Protein AF-A0A8S3ANP7-F1 (afdb_monomer)

Mean predicted aligned error: 3.01 Å

Organism: NCBI:txid392030

Sequence (62 aa):
ELDEDRLLAVLLYNLIAFMVMMRVSKDEIRRKVRRMLGRCHIGLSMSQQVNELIDNIANLVN

InterPro domains:
  IPR039980 MAP kinase-activating death domain protein [PTHR13008] (1-60)
  IPR056574 MAP kinase-activating death domain protein, death domain [PF23629] (1-52)

pLDDT: mean 92.96, std 7.01, range [58.75, 97.81]

Solvent-accessible surface area (backbone atoms only — not comparable to full-atom values): 3608 Å² total; per-residue (Å²): 103,74,70,55,33,49,51,50,41,52,50,53,53,51,49,51,53,50,40,32,77,68,61,50,54,68,69,56,50,47,55,53,52,56,55,46,57,75,70,65,75,51,53,68,75,50,48,50,57,54,47,55,52,54,74,47,45,86,78,52,77,116

Structure (mmCIF, N/CA/C/O backbone):
data_AF-A0A8S3ANP7-F1
#
_entry.id   AF-A0A8S3ANP7-F1
#
loop_
_atom_site.group_PDB
_atom_site.id
_atom_site.type_symbol
_atom_site.label_atom_id
_atom_site.label_alt_id
_atom_site.label_comp_id
_atom_site.label_asym_id
_atom_site.label_entity_id
_atom_site.label_seq_id
_atom_site.pdbx_PDB_ins_code
_atom_site.Cartn_x
_atom_site.Cartn_y
_atom_site.Cartn_z
_atom_site.occupancy
_atom_site.B_iso_or_equiv
_atom_site.auth_seq_id
_atom_site.auth_comp_id
_atom_site.auth_asym_id
_atom_site.auth_atom_id
_atom_site.pdbx_PDB_model_num
ATOM 1 N N . GLU A 1 1 ? 13.162 -8.196 -16.168 1.00 62.19 1 GLU A N 1
ATOM 2 C CA . GLU A 1 1 ? 12.825 -6.899 -15.545 1.00 62.19 1 GLU A CA 1
ATOM 3 C C . GLU A 1 1 ? 11.338 -6.583 -15.596 1.00 62.19 1 GLU A C 1
ATOM 5 O O . GLU A 1 1 ? 10.711 -6.756 -14.569 1.00 62.19 1 GLU A O 1
ATOM 10 N N . LEU A 1 2 ? 10.723 -6.227 -16.734 1.00 80.62 2 LEU A N 1
ATOM 11 C CA . LEU A 1 2 ? 9.294 -5.840 -16.740 1.00 80.62 2 LEU A CA 1
ATOM 12 C C . LEU A 1 2 ? 8.337 -6.920 -16.195 1.00 80.62 2 LEU A C 1
ATOM 14 O O . LEU A 1 2 ? 7.417 -6.599 -15.444 1.00 80.62 2 LEU A O 1
ATOM 18 N N . ASP A 1 3 ? 8.564 -8.194 -16.525 1.00 87.38 3 ASP A N 1
ATOM 19 C CA . ASP A 1 3 ? 7.743 -9.300 -16.008 1.00 87.38 3 ASP A CA 1
ATOM 20 C C . ASP A 1 3 ? 7.969 -9.557 -14.512 1.00 87.38 3 ASP A C 1
ATOM 22 O O . ASP A 1 3 ? 7.044 -9.932 -13.792 1.00 87.38 3 ASP A O 1
ATOM 26 N N . GLU A 1 4 ? 9.188 -9.314 -14.032 1.00 89.56 4 GLU A N 1
ATOM 27 C CA . GLU A 1 4 ? 9.565 -9.473 -12.627 1.00 89.56 4 GLU A CA 1
ATOM 28 C C . GLU A 1 4 ? 8.976 -8.343 -11.775 1.00 89.56 4 GLU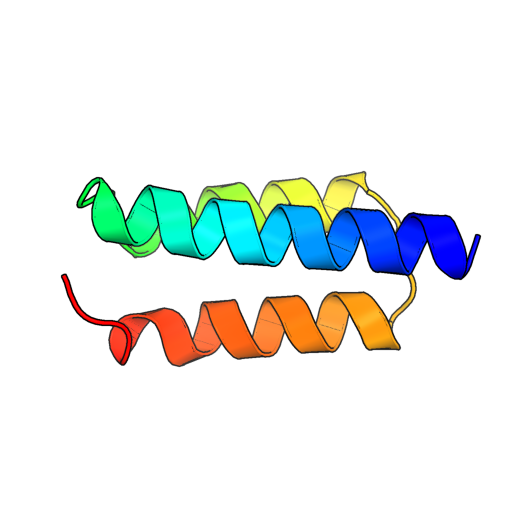 A C 1
ATOM 30 O O . GLU A 1 4 ? 8.330 -8.605 -10.760 1.00 89.56 4 GLU A O 1
ATOM 35 N N . ASP A 1 5 ? 9.075 -7.101 -12.253 1.00 92.06 5 ASP A N 1
ATOM 36 C CA . ASP A 1 5 ? 8.427 -5.931 -11.661 1.00 92.06 5 ASP A CA 1
ATOM 37 C C . ASP A 1 5 ? 6.914 -6.118 -11.577 1.00 92.06 5 ASP A C 1
ATOM 39 O O . ASP A 1 5 ? 6.295 -5.813 -10.554 1.00 92.06 5 ASP A O 1
ATOM 43 N N . ARG A 1 6 ? 6.310 -6.652 -12.644 1.00 92.38 6 ARG A N 1
ATOM 44 C CA . ARG A 1 6 ? 4.879 -6.947 -12.684 1.00 92.38 6 ARG A CA 1
ATOM 45 C C . ARG A 1 6 ? 4.505 -8.021 -11.669 1.00 92.38 6 ARG A C 1
ATOM 47 O O . ARG A 1 6 ? 3.535 -7.840 -10.932 1.00 92.38 6 ARG A O 1
ATOM 54 N N . LEU A 1 7 ? 5.251 -9.123 -11.616 1.00 94.44 7 LEU A N 1
ATOM 55 C CA . LEU A 1 7 ? 5.010 -10.202 -10.658 1.00 94.44 7 LEU A CA 1
ATOM 56 C C . LEU A 1 7 ? 5.093 -9.684 -9.221 1.00 94.44 7 LEU A C 1
ATOM 58 O O . LEU A 1 7 ? 4.232 -9.984 -8.391 1.00 94.44 7 LEU A O 1
ATOM 62 N N . LEU A 1 8 ? 6.103 -8.871 -8.934 1.00 94.50 8 LEU A N 1
ATOM 63 C CA . LEU A 1 8 ? 6.306 -8.330 -7.607 1.00 94.50 8 LEU A CA 1
ATOM 64 C C . LEU A 1 8 ? 5.247 -7.292 -7.227 1.00 94.50 8 LEU A C 1
ATOM 66 O O . LEU A 1 8 ? 4.766 -7.306 -6.094 1.00 94.50 8 LEU A O 1
ATOM 70 N N . ALA A 1 9 ? 4.838 -6.429 -8.158 1.00 94.56 9 ALA A N 1
ATOM 71 C CA . ALA A 1 9 ? 3.722 -5.516 -7.938 1.00 94.56 9 ALA A CA 1
ATOM 72 C C . ALA A 1 9 ? 2.451 -6.298 -7.582 1.00 94.56 9 ALA A C 1
ATOM 74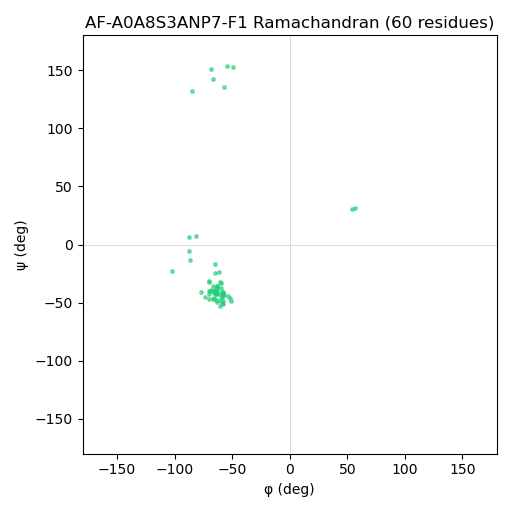 O O . ALA A 1 9 ? 1.831 -6.020 -6.558 1.00 94.56 9 ALA A O 1
ATOM 75 N N . VAL A 1 10 ? 2.119 -7.345 -8.347 1.00 95.38 10 VAL A N 1
ATOM 76 C CA . VAL A 1 10 ? 0.980 -8.232 -8.053 1.00 95.38 10 VAL A CA 1
ATOM 77 C C . VAL A 1 10 ? 1.107 -8.870 -6.666 1.00 95.38 10 VAL A C 1
ATOM 79 O O . VAL A 1 10 ? 0.134 -8.915 -5.912 1.00 95.38 10 VAL A O 1
ATOM 82 N N . LEU A 1 11 ? 2.304 -9.316 -6.283 1.00 96.00 11 LEU A N 1
ATOM 83 C CA . LEU A 1 11 ? 2.548 -9.876 -4.955 1.00 96.00 11 LEU A CA 1
ATOM 84 C C . LEU A 1 11 ? 2.317 -8.846 -3.837 1.00 96.00 11 LEU A C 1
ATOM 86 O O . LEU A 1 11 ? 1.691 -9.176 -2.830 1.00 96.00 11 LEU A O 1
ATOM 90 N N . LEU A 1 12 ? 2.761 -7.598 -4.012 1.00 96.44 12 LEU A N 1
ATOM 91 C CA . LEU A 1 12 ? 2.529 -6.519 -3.044 1.00 96.44 12 LEU A CA 1
ATOM 92 C C . LEU A 1 12 ? 1.041 -6.160 -2.930 1.00 96.44 12 LEU A C 1
ATOM 94 O O . LEU A 1 12 ? 0.554 -5.959 -1.817 1.00 96.44 12 LEU A O 1
ATOM 98 N N . TYR A 1 13 ? 0.311 -6.145 -4.048 1.00 96.50 13 TYR A N 1
ATOM 99 C CA . TYR A 1 13 ? -1.147 -5.9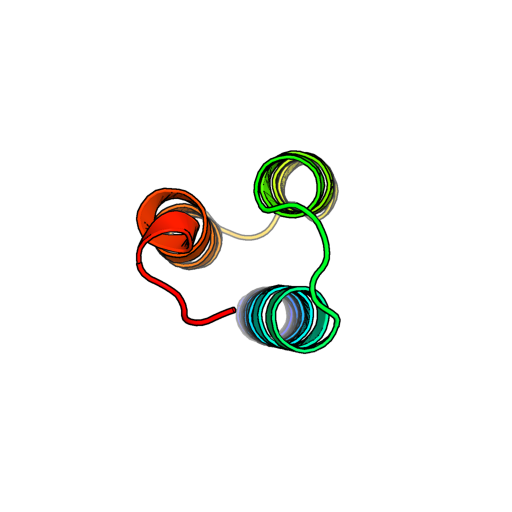81 -4.073 1.00 96.50 13 TYR A CA 1
ATOM 100 C C . TYR A 1 13 ? -1.850 -7.072 -3.256 1.00 96.50 13 TYR A C 1
ATOM 102 O O . TYR A 1 13 ? -2.640 -6.775 -2.356 1.00 96.50 13 TYR A O 1
ATOM 110 N N . ASN A 1 14 ? -1.514 -8.336 -3.521 1.00 96.44 14 ASN A N 1
ATOM 111 C CA . ASN A 1 14 ? -2.095 -9.479 -2.819 1.00 96.44 14 ASN A CA 1
ATOM 112 C C . ASN A 1 14 ? -1.756 -9.467 -1.326 1.00 96.44 14 ASN A C 1
ATOM 114 O O . ASN A 1 14 ? -2.602 -9.787 -0.493 1.00 96.44 14 ASN A O 1
ATOM 118 N N . LEU A 1 15 ? -0.541 -9.052 -0.969 1.00 97.12 15 LEU A N 1
ATOM 119 C CA . LEU A 1 15 ? -0.125 -8.924 0.420 1.00 97.12 15 LEU A CA 1
ATOM 120 C C . LEU A 1 15 ? -0.906 -7.826 1.156 1.00 97.12 15 LEU A C 1
ATOM 122 O O . LEU A 1 15 ? -1.333 -8.054 2.285 1.00 97.12 15 LEU A O 1
ATOM 126 N N . ILE A 1 16 ? -1.146 -6.668 0.528 1.00 96.75 16 ILE A N 1
ATOM 127 C CA . ILE A 1 16 ? -2.014 -5.622 1.095 1.00 96.75 16 ILE A CA 1
ATOM 128 C C . ILE A 1 16 ? -3.415 -6.184 1.343 1.00 96.75 16 ILE A C 1
ATOM 130 O O . ILE A 1 16 ? -3.926 -6.056 2.455 1.00 96.75 16 ILE A O 1
ATOM 134 N N . ALA A 1 17 ? -4.016 -6.833 0.340 1.00 96.00 17 ALA A N 1
ATOM 135 C CA . ALA A 1 17 ? -5.352 -7.416 0.454 1.00 96.00 17 ALA A CA 1
ATOM 136 C C . ALA A 1 17 ? -5.426 -8.451 1.588 1.00 96.00 17 ALA A C 1
ATOM 138 O O . ALA A 1 17 ? -6.330 -8.392 2.421 1.00 96.00 17 ALA A O 1
ATOM 139 N N . PHE A 1 18 ? -4.434 -9.340 1.678 1.00 97.00 18 PHE A N 1
ATOM 140 C CA . PHE A 1 18 ? -4.333 -10.324 2.751 1.00 97.00 18 PHE 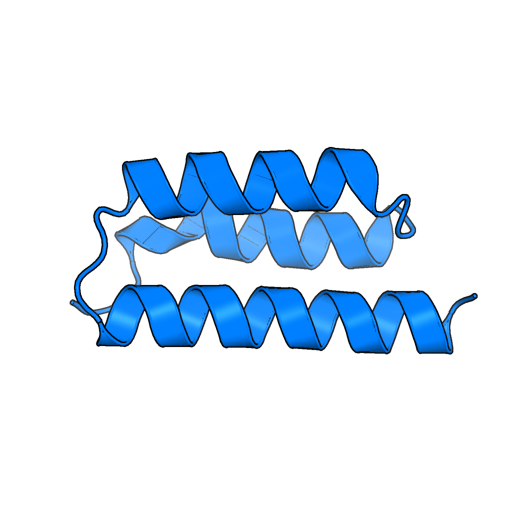A CA 1
ATOM 141 C C . PHE A 1 18 ? -4.224 -9.664 4.131 1.00 97.00 18 PHE A C 1
ATOM 143 O O . PHE A 1 18 ? -4.963 -10.015 5.047 1.00 97.00 18 PHE A O 1
ATOM 150 N N . MET A 1 19 ? -3.346 -8.671 4.296 1.00 97.44 19 MET A N 1
ATOM 151 C CA . MET A 1 19 ? -3.192 -7.967 5.572 1.00 97.44 19 MET A CA 1
ATOM 152 C C . MET A 1 19 ? -4.467 -7.218 5.981 1.00 97.44 19 MET A C 1
ATOM 154 O O . MET A 1 19 ? -4.793 -7.171 7.167 1.00 97.44 19 MET A O 1
ATOM 158 N N . VAL A 1 20 ? -5.196 -6.663 5.010 1.00 96.56 20 VAL A N 1
ATOM 159 C CA . VAL A 1 20 ? -6.509 -6.054 5.233 1.00 96.56 20 VAL A CA 1
ATOM 160 C C . VAL A 1 20 ? -7.517 -7.095 5.730 1.00 96.56 20 VAL A C 1
ATOM 162 O O . VAL A 1 20 ? -8.135 -6.868 6.766 1.00 96.56 20 VAL A O 1
ATOM 165 N N . MET A 1 21 ? -7.628 -8.253 5.067 1.00 96.25 21 MET A N 1
ATOM 166 C CA . MET A 1 21 ? -8.520 -9.349 5.490 1.00 96.25 21 MET A CA 1
ATOM 167 C C . MET A 1 21 ? -8.174 -9.891 6.884 1.00 96.25 21 MET A C 1
ATOM 169 O O . MET A 1 21 ? -9.056 -10.287 7.641 1.00 96.25 21 MET A O 1
ATOM 173 N N . MET A 1 22 ? -6.892 -9.870 7.246 1.00 97.19 22 MET A N 1
ATOM 174 C CA . MET A 1 22 ? -6.396 -10.280 8.562 1.00 97.19 22 MET A CA 1
ATOM 175 C C . MET A 1 22 ? -6.529 -9.192 9.639 1.00 97.19 22 MET A C 1
ATOM 177 O O . MET A 1 22 ? -6.014 -9.368 10.743 1.00 97.19 22 MET A O 1
ATOM 181 N N . ARG A 1 23 ? -7.201 -8.068 9.346 1.00 95.94 23 ARG A N 1
ATOM 182 C CA . ARG A 1 23 ? -7.403 -6.932 10.263 1.00 95.94 23 ARG A CA 1
ATOM 183 C C . ARG A 1 23 ? -6.106 -6.331 10.810 1.00 95.94 23 ARG A C 1
ATOM 185 O O . ARG A 1 23 ? -6.073 -5.807 11.925 1.00 95.94 23 ARG A O 1
ATOM 192 N N . VAL A 1 24 ? -5.025 -6.380 10.030 1.00 97.19 24 VAL A N 1
ATOM 193 C CA . VAL A 1 24 ? -3.779 -5.699 10.397 1.00 97.19 24 VAL A CA 1
ATOM 194 C C . VAL A 1 24 ? -4.011 -4.188 10.370 1.00 97.19 24 VAL A C 1
ATOM 196 O O . VAL A 1 24 ? -4.715 -3.670 9.499 1.00 97.19 24 VAL A O 1
ATOM 199 N N . SER A 1 25 ? -3.410 -3.461 11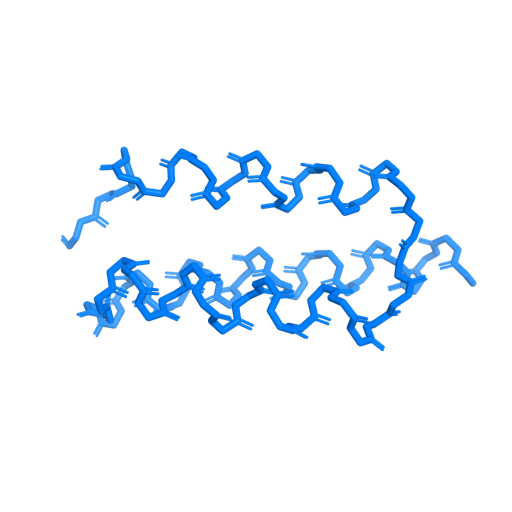.317 1.00 96.75 25 SER A N 1
ATOM 200 C CA . SER A 1 25 ? -3.573 -2.007 11.375 1.00 96.75 25 SER A CA 1
ATOM 201 C C . SER A 1 25 ? -3.127 -1.355 10.062 1.00 96.75 25 SER A C 1
ATOM 203 O O . SER A 1 25 ? -2.068 -1.672 9.511 1.00 96.75 25 SER A O 1
ATOM 205 N N . LYS A 1 26 ? -3.925 -0.409 9.554 1.00 95.12 26 LYS A N 1
ATOM 206 C CA . LYS A 1 26 ? -3.630 0.256 8.277 1.00 95.12 26 LYS A CA 1
ATOM 207 C C . LYS A 1 26 ? -2.270 0.976 8.307 1.00 95.12 26 LYS A C 1
ATOM 209 O O . LYS A 1 26 ? -1.566 0.991 7.301 1.00 95.12 26 LYS A O 1
ATOM 214 N N . ASP A 1 27 ? -1.861 1.506 9.463 1.00 96.69 27 ASP A N 1
ATOM 215 C CA . ASP A 1 27 ? -0.532 2.100 9.668 1.00 96.69 27 ASP A CA 1
ATOM 216 C C . ASP A 1 27 ? 0.612 1.093 9.556 1.00 96.69 27 ASP A C 1
ATOM 218 O O . ASP A 1 27 ? 1.660 1.395 8.975 1.00 96.69 27 ASP A O 1
ATOM 222 N N . GLU A 1 28 ? 0.426 -0.113 10.088 1.00 97.50 28 GLU A N 1
ATOM 223 C CA . GLU A 1 28 ? 1.410 -1.179 9.959 1.00 97.50 28 GLU A CA 1
ATOM 224 C C . GLU A 1 28 ? 1.519 -1.664 8.511 1.00 97.50 28 GLU A C 1
ATOM 226 O O . GLU A 1 28 ? 2.638 -1.864 8.028 1.00 97.50 28 GLU A O 1
ATOM 231 N N . ILE A 1 29 ? 0.395 -1.763 7.791 1.00 97.81 29 ILE A N 1
ATOM 232 C CA . ILE A 1 29 ? 0.389 -2.087 6.357 1.00 97.81 29 ILE A CA 1
ATOM 233 C C . ILE A 1 29 ? 1.168 -1.027 5.574 1.00 97.81 29 ILE A C 1
ATOM 235 O O . ILE A 1 29 ? 2.132 -1.371 4.887 1.00 97.81 29 ILE A O 1
ATOM 239 N N . ARG A 1 30 ? 0.842 0.265 5.746 1.00 97.12 30 ARG A N 1
ATOM 240 C CA . ARG A 1 30 ? 1.576 1.380 5.116 1.00 97.12 30 ARG A CA 1
ATOM 241 C C . ARG A 1 30 ? 3.080 1.268 5.355 1.00 97.12 30 ARG A C 1
ATOM 243 O O . ARG A 1 30 ? 3.877 1.362 4.422 1.00 97.12 30 ARG A O 1
ATOM 250 N N . ARG A 1 31 ? 3.480 1.045 6.610 1.00 97.62 31 ARG A N 1
ATOM 251 C CA . ARG A 1 31 ? 4.891 0.965 7.006 1.00 97.62 31 ARG A CA 1
ATOM 252 C C . ARG A 1 31 ? 5.599 -0.238 6.383 1.00 97.62 31 ARG A C 1
ATOM 254 O O . ARG A 1 31 ? 6.718 -0.087 5.893 1.00 97.62 31 ARG A O 1
ATOM 261 N N . LYS A 1 32 ? 4.986 -1.426 6.414 1.00 97.38 32 LYS A N 1
ATOM 262 C CA . LYS A 1 32 ? 5.581 -2.652 5.859 1.00 97.38 32 LYS A CA 1
ATOM 263 C C . LYS A 1 32 ? 5.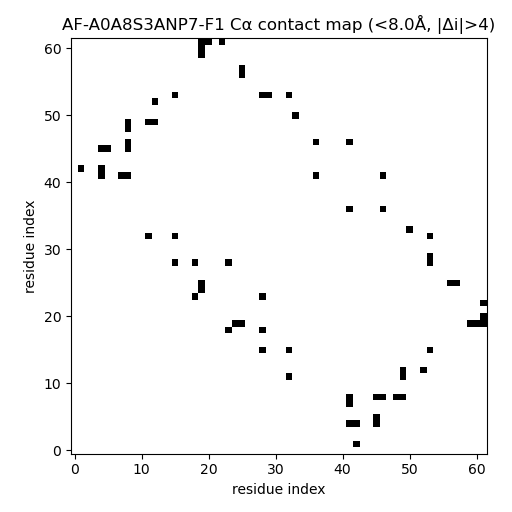714 -2.564 4.344 1.00 97.38 32 LYS A C 1
ATOM 265 O O . LYS A 1 32 ? 6.796 -2.838 3.831 1.00 97.38 32 LYS A O 1
ATOM 270 N N . VAL A 1 33 ? 4.671 -2.131 3.638 1.00 96.62 33 VAL A N 1
ATOM 271 C CA . VAL A 1 33 ? 4.688 -2.100 2.170 1.00 96.62 33 VAL A CA 1
ATOM 272 C C . VAL A 1 33 ? 5.634 -1.030 1.635 1.00 96.62 33 VAL A C 1
ATOM 274 O O . VAL A 1 33 ? 6.444 -1.344 0.768 1.00 96.62 33 VAL A O 1
ATOM 277 N N . ARG A 1 34 ? 5.660 0.181 2.214 1.00 95.25 34 ARG A N 1
ATOM 278 C CA . ARG A 1 34 ? 6.641 1.212 1.817 1.00 95.25 34 ARG A CA 1
ATOM 279 C C . ARG A 1 34 ? 8.090 0.750 2.020 1.00 95.25 34 ARG A C 1
ATOM 281 O O . ARG A 1 34 ? 8.941 1.012 1.176 1.00 95.25 34 ARG A O 1
ATOM 288 N N . ARG A 1 35 ? 8.374 -0.003 3.093 1.00 96.19 35 ARG A N 1
ATOM 289 C CA . ARG A 1 35 ? 9.700 -0.620 3.305 1.00 96.19 35 ARG A CA 1
ATOM 290 C C . ARG A 1 35 ? 10.033 -1.695 2.272 1.00 96.19 35 ARG A C 1
ATOM 292 O O . ARG A 1 35 ? 11.199 -1.831 1.926 1.00 96.19 35 ARG A O 1
ATOM 299 N N . MET A 1 36 ? 9.056 -2.476 1.813 1.00 95.44 36 MET A N 1
ATOM 300 C CA . MET A 1 36 ? 9.287 -3.474 0.763 1.00 95.44 36 MET A CA 1
ATOM 301 C C . MET A 1 36 ? 9.543 -2.803 -0.585 1.00 95.44 36 MET A C 1
ATOM 303 O O . MET A 1 36 ? 10.556 -3.103 -1.206 1.00 95.44 36 MET A O 1
ATOM 307 N N . LEU A 1 37 ? 8.719 -1.823 -0.967 1.00 93.81 37 LEU A N 1
ATOM 308 C CA . LEU A 1 37 ? 8.911 -1.037 -2.191 1.00 93.81 37 LEU A CA 1
ATOM 309 C C . LEU A 1 37 ? 10.320 -0.440 -2.284 1.00 93.81 37 LEU A C 1
ATOM 311 O O . LEU A 1 37 ? 10.975 -0.585 -3.311 1.00 93.81 37 LEU A O 1
ATOM 315 N N . GLY A 1 38 ? 10.821 0.149 -1.193 1.00 92.88 38 GLY A N 1
ATOM 316 C CA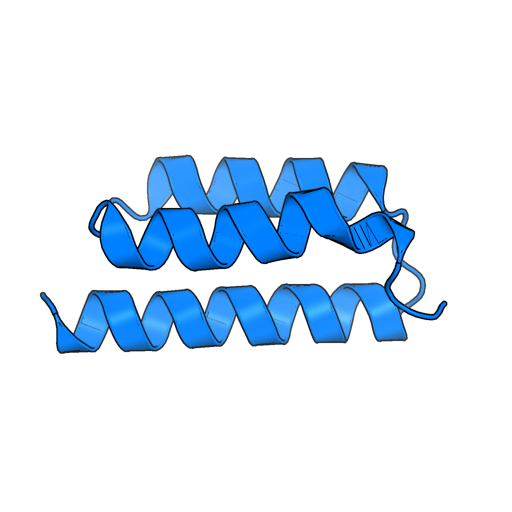 . GLY A 1 38 ? 12.166 0.730 -1.156 1.00 92.88 38 GLY A CA 1
ATOM 317 C C . GLY A 1 38 ? 13.319 -0.273 -1.309 1.00 92.88 38 GLY A C 1
ATOM 318 O O . GLY A 1 38 ? 14.435 0.149 -1.584 1.00 92.88 38 GLY A O 1
ATOM 319 N N . ARG A 1 39 ? 13.078 -1.581 -1.131 1.00 92.81 39 ARG A N 1
ATOM 320 C CA . ARG A 1 39 ? 14.103 -2.637 -1.266 1.00 92.81 39 ARG A CA 1
ATOM 321 C C . ARG A 1 39 ? 14.025 -3.409 -2.573 1.00 92.81 39 ARG A C 1
ATOM 323 O O . ARG A 1 39 ? 14.992 -4.049 -2.955 1.00 92.81 39 ARG A O 1
ATOM 330 N N . CYS A 1 40 ? 12.863 -3.411 -3.209 1.00 89.88 40 CYS A N 1
ATOM 331 C CA . CYS A 1 40 ? 12.615 -4.259 -4.359 1.00 89.88 40 CYS A CA 1
ATOM 332 C C . CYS A 1 40 ? 13.050 -3.654 -5.699 1.00 89.88 40 CYS A C 1
ATOM 334 O O . CYS A 1 40 ? 13.086 -4.380 -6.680 1.00 89.88 40 CYS A O 1
ATOM 336 N N . HIS A 1 41 ? 13.353 -2.352 -5.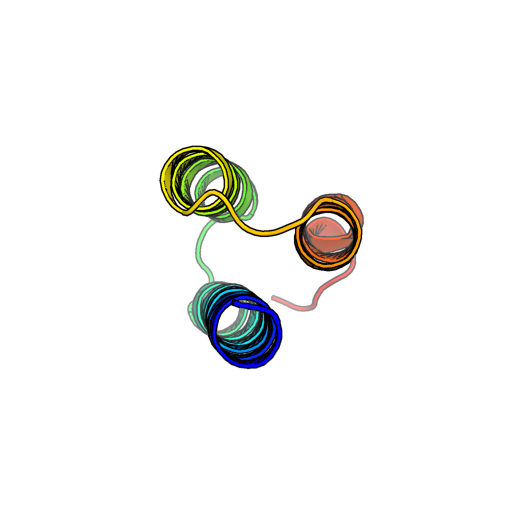744 1.00 87.62 41 HIS A N 1
ATOM 337 C CA . HIS A 1 41 ? 13.839 -1.656 -6.943 1.00 87.62 41 HIS A CA 1
ATOM 338 C C . HIS A 1 41 ? 12.960 -1.804 -8.202 1.00 87.62 41 HIS A C 1
ATOM 340 O O . HIS A 1 41 ? 13.471 -1.720 -9.313 1.00 87.62 41 HIS A O 1
ATOM 346 N N . ILE A 1 42 ? 11.641 -1.962 -8.041 1.00 91.62 42 ILE A N 1
ATOM 347 C CA . ILE A 1 42 ? 10.717 -2.029 -9.183 1.00 91.62 42 ILE A CA 1
ATOM 348 C C . ILE A 1 42 ? 10.607 -0.683 -9.901 1.00 91.62 42 ILE A C 1
ATOM 350 O O . ILE A 1 42 ? 10.710 0.379 -9.278 1.00 91.62 42 ILE A O 1
ATOM 354 N N . GLY A 1 43 ? 10.320 -0.722 -11.200 1.00 92.19 43 GLY A N 1
ATOM 355 C CA . GLY A 1 43 ? 10.141 0.465 -12.025 1.00 92.19 43 GLY A CA 1
ATOM 356 C C . GLY A 1 43 ? 9.088 1.448 -11.493 1.00 92.19 43 GLY A C 1
ATOM 357 O O . GLY A 1 43 ? 8.121 1.090 -10.808 1.00 92.19 43 GLY A O 1
ATOM 358 N N . LEU A 1 44 ? 9.252 2.726 -11.855 1.00 91.69 44 LEU A N 1
ATOM 359 C CA . LEU A 1 44 ? 8.407 3.834 -11.389 1.00 91.69 44 LEU A CA 1
ATOM 360 C C . LEU A 1 44 ? 6.908 3.582 -11.628 1.00 91.69 44 LEU A C 1
ATOM 362 O O . LEU A 1 44 ? 6.095 3.770 -10.731 1.00 91.69 44 LEU A O 1
ATOM 366 N N . SER A 1 45 ? 6.543 3.090 -12.814 1.00 91.19 45 SER A N 1
ATOM 367 C CA . SER A 1 45 ? 5.139 2.827 -13.161 1.00 91.19 45 SER A CA 1
ATOM 368 C C . SER A 1 45 ? 4.487 1.759 -12.269 1.00 91.19 45 SER A C 1
ATOM 370 O O . SER A 1 45 ? 3.328 1.902 -11.879 1.00 91.19 45 SER A O 1
ATOM 372 N N . MET A 1 46 ? 5.221 0.700 -11.909 1.00 91.94 46 MET A N 1
ATOM 373 C CA . MET A 1 46 ? 4.698 -0.365 -11.045 1.00 91.94 46 MET A CA 1
ATOM 374 C C . MET A 1 46 ? 4.668 0.065 -9.576 1.00 91.94 46 MET A C 1
ATOM 376 O O . MET A 1 46 ? 3.687 -0.183 -8.875 1.00 91.94 46 MET A O 1
ATOM 380 N N . SER A 1 47 ? 5.704 0.767 -9.106 1.00 93.50 47 SER A N 1
ATOM 381 C CA . SER A 1 47 ? 5.719 1.316 -7.743 1.00 93.50 47 SER A CA 1
ATOM 382 C C . SER A 1 47 ? 4.618 2.349 -7.514 1.00 93.50 47 SER A C 1
ATOM 384 O O . SER A 1 47 ? 4.029 2.368 -6.434 1.00 93.50 47 SER A O 1
ATOM 386 N N . GLN A 1 48 ? 4.288 3.166 -8.514 1.00 94.31 48 GLN A N 1
ATOM 387 C CA . GLN A 1 48 ? 3.217 4.153 -8.408 1.00 94.31 48 GLN A CA 1
ATOM 388 C C . GLN A 1 48 ? 1.846 3.496 -8.214 1.00 94.31 48 GLN A C 1
ATOM 390 O O . GLN A 1 48 ? 1.119 3.887 -7.305 1.00 94.31 48 GLN A O 1
ATOM 395 N N . GLN A 1 49 ? 1.552 2.419 -8.946 1.00 93.62 49 GLN A N 1
ATOM 396 C CA . GLN A 1 49 ? 0.327 1.639 -8.746 1.00 93.62 49 GLN A CA 1
ATOM 397 C C . GLN A 1 49 ? 0.216 1.091 -7.317 1.00 93.62 49 GLN A C 1
ATOM 399 O O . GLN A 1 49 ? -0.857 1.128 -6.719 1.00 93.62 49 GLN A O 1
ATOM 404 N N . VAL A 1 50 ? 1.305 0.573 -6.739 1.00 95.62 50 VAL A N 1
ATOM 405 C CA . VAL A 1 50 ? 1.274 0.072 -5.353 1.00 95.62 50 VAL A CA 1
ATOM 406 C C . VAL A 1 50 ? 1.104 1.227 -4.358 1.00 95.62 50 VAL A C 1
ATOM 408 O O . VAL A 1 50 ? 0.346 1.095 -3.398 1.00 95.62 50 VAL A O 1
ATOM 411 N N . ASN A 1 51 ? 1.768 2.367 -4.575 1.00 94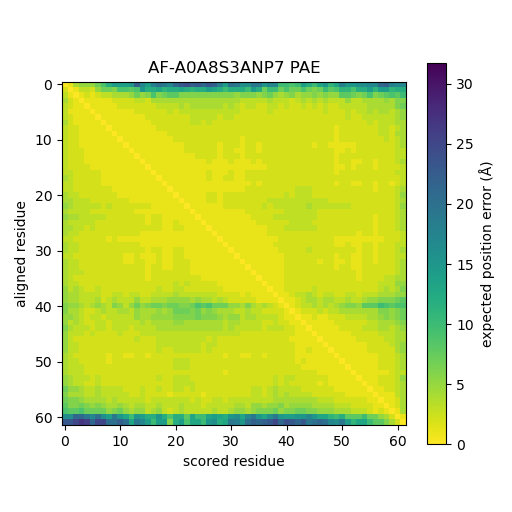.88 51 ASN A N 1
ATOM 412 C CA . ASN A 1 51 ? 1.617 3.548 -3.718 1.00 94.88 51 ASN A CA 1
ATOM 413 C C . ASN A 1 51 ? 0.180 4.087 -3.724 1.00 94.88 51 ASN A C 1
ATOM 415 O O . ASN A 1 51 ? -0.360 4.350 -2.653 1.00 94.88 51 ASN A O 1
ATOM 419 N N . GLU A 1 52 ? -0.473 4.158 -4.886 1.00 95.69 52 GLU A N 1
ATOM 420 C CA . GLU A 1 52 ? -1.875 4.580 -5.000 1.00 95.69 52 GLU A CA 1
ATOM 421 C C . GLU A 1 52 ? -2.818 3.678 -4.189 1.00 95.69 52 GLU A C 1
ATOM 423 O O . GLU A 1 52 ? -3.713 4.175 -3.498 1.00 95.69 52 GLU A O 1
ATOM 428 N N . LEU A 1 53 ? -2.593 2.358 -4.198 1.00 94.69 53 LEU A N 1
ATOM 429 C CA . LEU A 1 53 ? -3.350 1.423 -3.360 1.00 94.69 53 LEU A CA 1
ATOM 430 C C . LEU A 1 53 ? -3.114 1.676 -1.861 1.00 94.69 53 LEU A C 1
ATOM 432 O O . LEU A 1 53 ? -4.058 1.656 -1.070 1.00 94.69 53 LEU A O 1
ATOM 436 N N . ILE A 1 54 ? -1.864 1.918 -1.454 1.00 95.19 54 ILE A N 1
ATOM 437 C CA . ILE A 1 54 ? -1.512 2.201 -0.054 1.00 95.19 54 ILE A CA 1
ATOM 438 C C . ILE A 1 54 ? -2.131 3.518 0.425 1.00 95.19 54 ILE A C 1
ATOM 440 O O . ILE A 1 54 ? -2.595 3.595 1.564 1.00 95.19 54 ILE A O 1
ATOM 444 N N . ASP A 1 55 ? -2.134 4.555 -0.406 1.00 94.62 55 ASP A N 1
ATOM 445 C CA . ASP A 1 55 ? -2.675 5.862 -0.031 1.00 94.62 55 ASP A CA 1
ATOM 446 C C . ASP A 1 55 ? -4.207 5.810 0.094 1.00 94.62 55 ASP A C 1
ATOM 448 O O . ASP A 1 55 ? -4.781 6.427 0.992 1.00 94.62 55 ASP A O 1
ATOM 452 N N . ASN A 1 56 ? -4.862 4.954 -0.698 1.00 95.12 56 ASN A N 1
ATOM 453 C CA . ASN A 1 56 ? -6.297 4.677 -0.608 1.00 95.12 56 ASN A CA 1
ATOM 454 C C . ASN A 1 56 ? -6.669 3.568 0.391 1.00 95.12 56 ASN A C 1
ATOM 456 O O . ASN A 1 56 ? -7.841 3.203 0.492 1.00 95.12 56 ASN A O 1
ATOM 460 N N . ILE A 1 57 ? -5.721 3.044 1.176 1.00 94.62 57 ILE A N 1
ATOM 461 C CA . ILE A 1 57 ? -5.969 1.901 2.071 1.00 94.62 57 ILE A CA 1
ATOM 462 C C . ILE A 1 57 ? -7.037 2.180 3.142 1.00 94.62 57 ILE A C 1
ATOM 464 O O . ILE A 1 57 ? -7.653 1.253 3.668 1.00 94.62 57 ILE A O 1
ATOM 468 N N . ALA A 1 58 ? -7.265 3.455 3.473 1.00 92.75 58 ALA A N 1
ATOM 469 C CA . ALA A 1 58 ? -8.317 3.879 4.395 1.00 92.75 58 ALA A CA 1
ATOM 470 C C . ALA A 1 58 ? -9.730 3.593 3.853 1.00 92.75 58 ALA A C 1
ATOM 472 O O . ALA A 1 58 ? -10.650 3.407 4.641 1.00 92.75 58 ALA A O 1
ATOM 473 N N . ASN A 1 59 ? -9.876 3.504 2.527 1.00 93.19 59 ASN A N 1
ATOM 474 C CA . ASN A 1 59 ? -11.133 3.202 1.845 1.00 93.19 59 ASN A CA 1
ATOM 475 C C . ASN A 1 59 ? -11.363 1.690 1.676 1.00 93.19 59 ASN A C 1
ATOM 477 O O . ASN A 1 59 ? -12.419 1.275 1.202 1.00 93.19 59 ASN A O 1
ATOM 481 N N . LEU A 1 60 ? -10.383 0.854 2.038 1.00 89.00 60 LEU A N 1
ATOM 482 C CA . LEU A 1 60 ? -10.511 -0.598 1.964 1.00 89.00 60 LEU A CA 1
ATOM 483 C C . LEU A 1 60 ? -11.188 -1.134 3.226 1.00 89.00 60 LEU A C 1
ATOM 485 O O . LEU A 1 60 ? -10.782 -0.806 4.346 1.00 89.00 60 LEU A O 1
ATOM 489 N N . VAL A 1 61 ? -12.180 -2.001 3.014 1.00 77.00 61 VAL A N 1
ATOM 490 C CA . VAL A 1 61 ? -12.991 -2.672 4.047 1.00 77.00 61 VAL A CA 1
ATOM 491 C C . VAL A 1 61 ? -12.109 -3.306 5.139 1.00 77.00 61 VAL A C 1
ATOM 493 O O . VAL A 1 61 ? -10.955 -3.641 4.881 1.00 77.00 61 VAL A O 1
ATOM 496 N N . ASN A 1 62 ? -12.625 -3.440 6.363 1.00 58.75 62 ASN A N 1
ATOM 497 C CA . ASN A 1 62 ? -11.956 -4.087 7.506 1.00 58.75 62 ASN A CA 1
ATOM 498 C C . ASN A 1 62 ? -12.641 -5.398 7.895 1.00 58.75 62 ASN A C 1
ATOM 500 O O . ASN A 1 62 ? -13.881 -5.460 7.751 1.00 58.75 62 ASN A O 1
#

Radius of gyration: 11.18 Å; Cα contacts (8 Å, |Δi|>4): 37; chains: 1; bounding box: 27×16×28 Å

Nearest PDB structures (foldseek):
  6dkm-assembly2_C  TM=5.205E-01  e=8.601E+00  synthetic construct

Secondary structure (DSSP, 8-state):
-HHHHHHHHHHHHHHHHHHHHTT--HHHHHHHHHHHHHHH---HHHHHHHHHHHHTGGGS--

Foldseek 3Di:
DVVLLVVVLVVLVVVLVVCVVVVPDLVVNLVVSVVVLVPPPRDPVSSVVSVVCSVCSVVDHD